Protein AF-A0AAW4IE68-F1 (afdb_monomer_lite)

pLDDT: mean 91.65, std 9.55, range [41.28, 98.31]

Radius of gyration: 27.43 Å; chains: 1; bounding box: 59×22×69 Å

Sequence (100 aa):
MRALQAQDLRALSPDALAAVAEQMLQHIAEQSQRIQSQAQAIKFKDAKIESITFQLARLKAWKFGAKTEAMNAEQRDIFEETLAADQASLQAQLAALQQG

Foldseek 3Di:
DDDDDPVNLVPDDPVVNVVVVVVVVVVVVVVVVVVVVVVVVVVVLVVLLVVLVVVLVVLVCVLPDPVLVPDDPVRNVVSVVVSVVVNVVSVVVNVVSVVD

Secondary structure (DSSP, 8-state):
-PPPPHHHHTTS-HHHHHHHHHHHHHHHHHHHHHHHHHHHHHHHHHHHHHHHHHHHHHHHHHHTSHHHHTS-HHHHHHHHHHHHHHHHHHHHHHHHHH--

Structure (mmCIF, N/CA/C/O backbone):
data_AF-A0A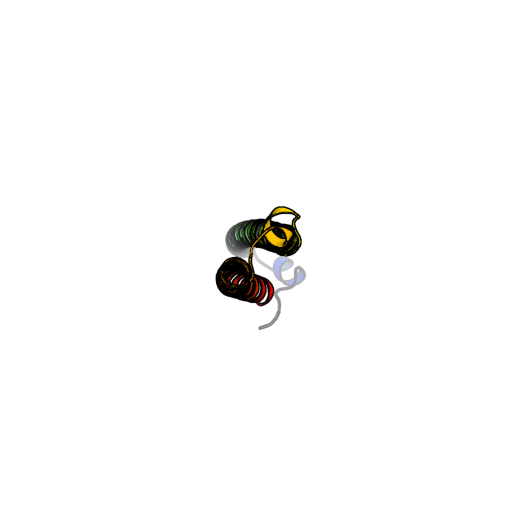AW4IE68-F1
#
_entry.id   AF-A0AAW4IE68-F1
#
loop_
_atom_site.group_PDB
_atom_site.id
_atom_site.type_symbol
_atom_site.label_atom_id
_atom_site.label_alt_id
_atom_site.label_comp_id
_atom_site.label_asym_id
_atom_site.label_entity_id
_atom_site.label_seq_id
_atom_site.pdbx_PDB_ins_code
_atom_site.Cartn_x
_atom_site.Cartn_y
_atom_site.Cartn_z
_atom_site.occupan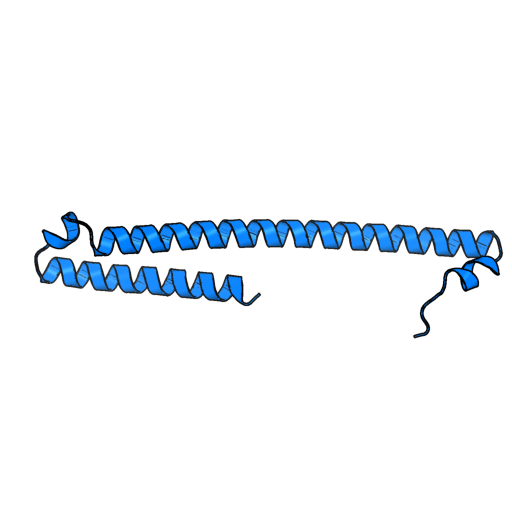cy
_atom_site.B_iso_or_equiv
_atom_site.auth_seq_id
_atom_site.auth_comp_id
_atom_site.auth_asym_id
_atom_site.auth_atom_id
_atom_site.pdbx_PDB_model_num
ATOM 1 N N . MET A 1 1 ? -33.403 -2.688 14.972 1.00 41.28 1 MET A N 1
ATOM 2 C CA . MET A 1 1 ? -32.969 -2.339 16.344 1.00 41.28 1 MET A CA 1
ATOM 3 C C . MET A 1 1 ? -33.148 -0.844 16.533 1.00 41.28 1 MET A C 1
ATOM 5 O O . MET A 1 1 ? -32.773 -0.099 15.638 1.00 41.28 1 MET A O 1
ATOM 9 N N . ARG A 1 2 ? -33.761 -0.403 17.634 1.00 54.28 2 ARG A N 1
ATOM 10 C CA . ARG A 1 2 ? -33.896 1.024 17.960 1.00 54.28 2 ARG A CA 1
ATOM 11 C C . ARG A 1 2 ? -32.554 1.517 18.511 1.00 54.28 2 ARG A C 1
ATOM 13 O O . ARG A 1 2 ? -31.988 0.843 19.365 1.00 54.28 2 ARG A O 1
ATOM 20 N N . ALA A 1 3 ? -32.037 2.636 18.009 1.00 63.44 3 ALA A N 1
ATOM 21 C CA . ALA A 1 3 ? -30.830 3.238 18.568 1.00 63.44 3 ALA A CA 1
ATOM 22 C C . ALA A 1 3 ? -31.141 3.761 19.977 1.00 63.44 3 ALA A C 1
ATOM 24 O O . ALA A 1 3 ? -32.089 4.530 20.137 1.00 63.44 3 ALA A O 1
ATOM 25 N N . LEU A 1 4 ? -30.365 3.328 20.974 1.00 68.62 4 LEU A N 1
ATOM 26 C CA . LEU A 1 4 ? -30.389 3.905 22.319 1.00 68.62 4 LEU A CA 1
ATOM 27 C C . LEU A 1 4 ? -30.030 5.387 22.211 1.00 68.62 4 LEU A C 1
ATOM 29 O O . LEU A 1 4 ? -28.951 5.729 21.724 1.00 68.62 4 LEU A O 1
ATOM 33 N N . GLN A 1 5 ? -30.935 6.269 22.624 1.00 76.25 5 GLN A N 1
ATOM 34 C CA . GLN A 1 5 ? -30.670 7.700 22.661 1.00 76.25 5 GLN A CA 1
ATOM 35 C C . GLN A 1 5 ? -30.221 8.121 24.060 1.00 76.25 5 GLN A C 1
ATOM 37 O O . GLN A 1 5 ? -30.587 7.514 25.062 1.00 76.25 5 GLN A O 1
ATOM 42 N N . ALA A 1 6 ? -29.458 9.213 24.154 1.00 73.06 6 ALA A N 1
ATOM 43 C CA . ALA A 1 6 ? -28.951 9.724 25.433 1.00 73.06 6 ALA A CA 1
ATOM 44 C C . ALA A 1 6 ? -30.067 10.039 26.453 1.00 73.06 6 ALA A C 1
ATOM 46 O O . ALA A 1 6 ? -29.849 10.004 27.660 1.00 73.06 6 ALA A O 1
ATOM 47 N N . GLN A 1 7 ? -31.272 10.332 25.962 1.00 76.81 7 GLN A N 1
ATOM 48 C CA . GLN A 1 7 ? -32.483 10.523 26.762 1.00 76.81 7 GLN A CA 1
ATOM 49 C C . GLN A 1 7 ? -32.970 9.237 27.451 1.00 76.81 7 GLN A C 1
ATOM 51 O O . GLN A 1 7 ? -33.474 9.320 28.567 1.00 76.81 7 GLN A O 1
ATOM 56 N N . ASP A 1 8 ? -32.755 8.066 26.847 1.00 78.88 8 ASP A N 1
ATOM 57 C CA . ASP A 1 8 ? -33.162 6.773 27.411 1.00 78.88 8 ASP A CA 1
ATOM 58 C C . ASP A 1 8 ? -32.295 6.400 28.628 1.00 78.88 8 ASP A C 1
ATOM 60 O O . ASP A 1 8 ? -32.761 5.735 29.548 1.00 78.88 8 ASP A O 1
ATOM 64 N N . LEU A 1 9 ? -31.055 6.907 28.685 1.00 76.56 9 LEU A N 1
ATOM 65 C CA . LEU A 1 9 ? -30.130 6.704 29.807 1.00 76.56 9 LEU A CA 1
ATOM 66 C C . LEU A 1 9 ? -30.526 7.495 31.062 1.00 76.56 9 LEU A C 1
ATOM 68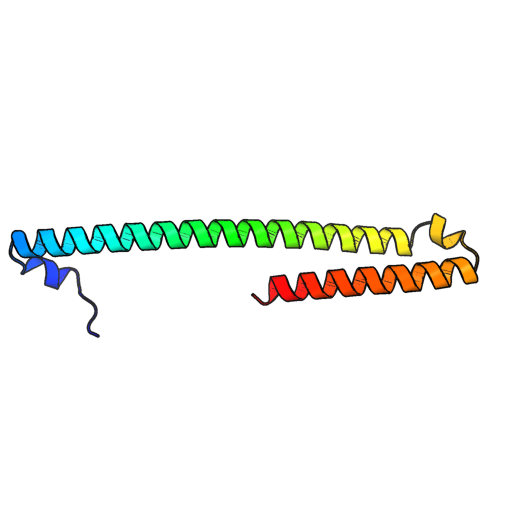 O O . LEU A 1 9 ? -30.201 7.091 32.174 1.00 76.56 9 LEU A O 1
ATOM 72 N N . ARG A 1 10 ? -31.237 8.621 30.901 1.00 80.94 10 ARG A N 1
ATOM 73 C CA . ARG A 1 10 ? -31.638 9.501 32.017 1.00 80.94 10 ARG A CA 1
ATOM 74 C C . ARG A 1 10 ? -32.766 8.922 32.870 1.00 80.94 10 ARG A C 1
ATOM 76 O O . ARG A 1 10 ? -32.964 9.381 33.988 1.00 80.94 10 ARG A O 1
ATOM 83 N N . ALA A 1 11 ? -33.509 7.958 32.331 1.00 84.38 11 ALA A N 1
ATOM 84 C CA . ALA A 1 11 ? -34.611 7.293 33.019 1.00 84.38 11 ALA A CA 1
ATOM 85 C C . ALA A 1 11 ? -34.173 6.018 33.768 1.00 84.38 11 ALA A C 1
ATOM 87 O O . ALA A 1 11 ? -35.005 5.369 34.401 1.00 84.38 11 ALA A O 1
ATOM 88 N N . LEU A 1 12 ? -32.892 5.638 33.683 1.00 85.69 12 LEU A N 1
ATOM 89 C CA . LEU A 1 12 ? -32.354 4.434 34.316 1.00 85.69 12 LEU A CA 1
ATOM 90 C C . LEU A 1 12 ? -32.071 4.652 35.807 1.00 85.69 12 LEU A C 1
ATOM 92 O O . LEU A 1 12 ? -31.725 5.750 36.243 1.00 85.69 12 LEU A O 1
ATOM 96 N N . SER A 1 13 ? -32.172 3.574 36.587 1.00 90.50 13 SER A N 1
ATOM 97 C CA . SER A 1 13 ? -31.662 3.558 37.959 1.00 90.50 13 SER A CA 1
ATOM 98 C C . SER A 1 13 ? -30.126 3.647 37.970 1.00 90.50 13 SER A C 1
ATOM 100 O O . SER A 1 13 ? -29.490 3.300 36.970 1.00 90.50 13 SER A O 1
ATOM 102 N N . PRO A 1 14 ? -29.502 4.058 39.090 1.00 90.12 14 PRO A N 1
ATOM 103 C CA . PRO A 1 14 ? -28.044 4.120 39.205 1.00 90.12 14 PRO A CA 1
ATOM 104 C C . PRO A 1 14 ? -27.338 2.802 38.852 1.00 90.12 14 PRO A C 1
ATOM 106 O O . PRO A 1 14 ? -26.354 2.825 38.117 1.00 90.12 14 PRO A O 1
ATOM 109 N N . ASP A 1 15 ? -27.874 1.659 39.290 1.00 90.56 15 ASP A N 1
ATOM 110 C CA . ASP A 1 15 ? -27.294 0.340 38.994 1.00 90.56 15 ASP A CA 1
ATOM 111 C C . ASP A 1 15 ? -27.409 -0.025 37.507 1.00 90.56 15 ASP A C 1
ATOM 113 O O . ASP A 1 15 ? -26.461 -0.530 36.905 1.00 90.56 15 ASP A O 1
ATOM 117 N N . ALA A 1 16 ? -28.551 0.275 36.879 1.00 88.75 16 ALA A N 1
ATOM 118 C CA . ALA A 1 16 ? -28.735 0.051 35.447 1.00 88.75 16 ALA A CA 1
ATOM 119 C C . ALA A 1 16 ? -27.831 0.973 34.614 1.00 88.75 16 ALA A C 1
ATOM 121 O O . ALA A 1 16 ? -27.291 0.554 33.591 1.00 88.75 16 ALA A O 1
ATOM 122 N N . LEU A 1 17 ? -27.624 2.213 35.065 1.00 90.31 17 LEU A N 1
ATOM 123 C CA . LEU A 1 17 ? -26.701 3.147 34.431 1.00 90.31 17 LEU A CA 1
ATOM 124 C C . LEU A 1 17 ? -25.245 2.680 34.562 1.00 90.31 17 LEU A C 1
ATOM 126 O O . LEU A 1 17 ? -24.504 2.769 33.585 1.00 90.31 17 LEU A O 1
ATOM 130 N N . ALA A 1 18 ? -24.845 2.153 35.723 1.00 90.38 18 ALA A N 1
ATOM 131 C CA . ALA A 1 18 ? -23.512 1.589 35.933 1.00 90.38 18 ALA A CA 1
ATOM 132 C C . ALA A 1 18 ? -23.250 0.398 34.998 1.00 90.38 18 ALA A C 1
ATOM 134 O O . ALA A 1 18 ? -22.237 0.383 34.300 1.00 90.38 18 ALA A O 1
ATOM 135 N N . ALA A 1 19 ? -24.200 -0.536 34.890 1.00 90.25 19 ALA A N 1
ATOM 136 C CA . ALA A 1 19 ? -24.087 -1.682 33.987 1.00 90.25 19 ALA A CA 1
ATOM 137 C C . ALA A 1 19 ? -23.963 -1.260 32.510 1.00 90.25 19 ALA A C 1
ATOM 139 O O . ALA A 1 19 ? -23.133 -1.789 31.769 1.00 90.25 19 ALA A O 1
ATOM 140 N N . VAL A 1 20 ? -24.751 -0.270 32.071 1.00 90.50 20 VAL A N 1
ATOM 141 C CA . VAL A 1 20 ? -24.651 0.265 30.703 1.00 90.50 20 VAL A CA 1
ATOM 142 C C . VAL A 1 20 ? -23.323 0.998 30.491 1.00 90.50 20 VAL A C 1
ATOM 144 O O . VAL A 1 20 ? -22.710 0.845 29.436 1.00 90.50 20 VAL A O 1
ATOM 147 N N . ALA A 1 21 ? -22.842 1.759 31.477 1.00 91.25 21 ALA A N 1
ATOM 148 C CA . ALA A 1 21 ? -21.550 2.436 31.397 1.00 91.25 21 ALA A CA 1
ATOM 149 C C . ALA A 1 21 ? -20.388 1.439 31.261 1.00 91.25 21 ALA A C 1
ATOM 151 O O . ALA A 1 21 ? -19.506 1.652 30.429 1.00 91.25 21 ALA A O 1
ATOM 152 N N . GLU A 1 22 ? -20.410 0.327 32.001 1.00 94.19 22 GLU A N 1
ATOM 153 C CA . GLU A 1 22 ? -19.428 -0.754 31.854 1.00 94.19 22 GLU A CA 1
ATOM 154 C C . GLU A 1 22 ? -19.448 -1.351 30.443 1.00 94.19 22 GLU A C 1
ATOM 156 O O . GLU A 1 22 ? -18.398 -1.465 29.806 1.00 94.19 22 GLU A O 1
ATOM 161 N N . GLN A 1 23 ? -20.635 -1.654 29.909 1.00 92.31 23 GLN A N 1
ATOM 162 C CA . GLN A 1 23 ? -20.781 -2.163 28.542 1.00 92.31 23 GLN A CA 1
ATOM 163 C C . GLN A 1 23 ? -20.283 -1.160 27.492 1.00 92.31 23 GLN A C 1
ATOM 165 O O . GLN A 1 23 ? -19.615 -1.542 26.531 1.00 92.31 23 GLN A O 1
ATOM 170 N N . MET A 1 24 ? -20.568 0.134 27.672 1.00 92.75 24 MET A N 1
ATOM 171 C CA . MET A 1 24 ? -20.074 1.185 26.781 1.00 92.75 24 MET A CA 1
ATOM 172 C C . MET A 1 24 ? -18.550 1.300 26.832 1.00 92.75 24 MET A C 1
ATOM 174 O O . MET A 1 24 ? -17.924 1.424 25.782 1.00 92.75 24 MET A O 1
ATOM 178 N N . LEU A 1 25 ? -17.940 1.232 28.019 1.00 95.56 25 LEU A N 1
ATOM 179 C CA . LEU A 1 25 ? -16.483 1.268 28.167 1.00 95.56 25 LEU A CA 1
ATOM 180 C C . LEU A 1 25 ? -15.816 0.064 27.493 1.00 95.56 25 LEU A C 1
ATOM 182 O O . LEU A 1 25 ? -14.820 0.243 26.792 1.00 95.56 25 LEU A O 1
ATOM 186 N N . GLN A 1 26 ? -16.387 -1.134 27.640 1.00 95.88 26 GLN A N 1
ATOM 187 C CA . GLN A 1 26 ? -15.915 -2.334 26.942 1.00 95.88 26 GLN A CA 1
ATOM 188 C C . GLN A 1 26 ? -16.006 -2.164 25.422 1.00 95.88 26 GLN A C 1
ATOM 190 O O . GLN A 1 26 ? -15.013 -2.342 24.718 1.00 95.88 26 GLN A O 1
ATOM 195 N N . HIS A 1 27 ? -17.157 -1.717 24.916 1.00 94.44 27 HIS A N 1
ATOM 196 C CA . HIS A 1 27 ? -17.352 -1.490 23.487 1.00 94.44 27 HIS A CA 1
ATOM 197 C C . HIS A 1 27 ? -16.398 -0.419 22.926 1.00 94.44 27 HIS A C 1
ATOM 199 O O . HIS A 1 27 ? -15.825 -0.593 21.852 1.00 94.44 27 HIS A O 1
ATOM 205 N N . ILE A 1 28 ? -16.169 0.678 23.658 1.00 96.19 28 ILE A N 1
ATOM 206 C CA . ILE A 1 28 ? -15.204 1.722 23.274 1.00 96.19 28 ILE A CA 1
ATOM 207 C C . ILE A 1 28 ? -13.779 1.161 23.236 1.00 96.19 28 ILE A C 1
ATOM 209 O O . ILE A 1 28 ? -13.021 1.488 22.318 1.00 96.19 28 ILE A O 1
ATOM 213 N N . ALA A 1 29 ? -13.399 0.318 24.199 1.00 97.19 29 ALA A N 1
ATOM 214 C CA . ALA A 1 29 ? -12.083 -0.312 24.226 1.00 97.19 29 ALA A CA 1
ATOM 215 C C . ALA A 1 29 ? -11.878 -1.235 23.013 1.00 97.19 29 ALA A C 1
ATOM 217 O O . ALA A 1 29 ? -10.867 -1.120 22.315 1.00 97.19 29 ALA A O 1
ATOM 218 N N . GLU A 1 30 ? -12.866 -2.075 22.697 1.00 97.44 30 GLU A N 1
ATOM 219 C CA . GLU A 1 30 ? -12.852 -2.948 21.516 1.00 97.44 30 GLU A CA 1
ATOM 220 C C . GLU A 1 30 ? -12.772 -2.146 20.209 1.00 97.44 30 GLU A C 1
ATOM 222 O O . GLU A 1 30 ? -11.966 -2.447 19.323 1.00 97.44 30 GLU A O 1
ATOM 227 N N . GLN A 1 31 ? -13.574 -1.084 20.081 1.00 97.50 31 GLN A N 1
ATOM 228 C CA . GLN A 1 31 ? -13.529 -0.197 18.919 1.00 97.50 31 GLN A CA 1
ATOM 229 C C . GLN A 1 31 ? -12.173 0.500 18.790 1.00 97.50 31 GLN A C 1
ATOM 231 O O . GLN A 1 31 ? -11.631 0.580 17.689 1.00 97.50 31 GLN A O 1
ATOM 236 N N . SER A 1 32 ? -11.594 0.957 19.900 1.00 97.88 32 SER A N 1
ATOM 237 C CA . SER A 1 32 ? -10.280 1.603 19.910 1.00 97.88 32 SER A CA 1
ATOM 238 C C . SER A 1 32 ? -9.183 0.648 19.440 1.00 97.88 32 SER A C 1
ATOM 240 O O . SER A 1 32 ? -8.352 1.031 18.617 1.00 97.88 32 SER A O 1
ATOM 242 N N . GLN A 1 33 ? -9.208 -0.611 19.887 1.00 97.81 33 GLN A N 1
ATOM 243 C CA . GLN A 1 33 ? -8.278 -1.640 19.412 1.00 97.81 33 GLN A CA 1
ATOM 244 C C . GLN A 1 33 ? -8.448 -1.921 17.914 1.00 97.81 33 GLN A C 1
ATOM 246 O O . GLN A 1 33 ? -7.460 -1.994 17.179 1.00 97.81 33 GLN A O 1
ATOM 251 N N . ARG A 1 34 ? -9.694 -2.017 17.432 1.00 98.06 34 ARG A N 1
ATOM 252 C CA . ARG A 1 34 ? -9.992 -2.191 16.001 1.00 98.06 34 ARG A CA 1
ATOM 253 C C . ARG A 1 34 ? -9.466 -1.032 15.160 1.00 98.06 34 ARG A C 1
ATOM 255 O O . ARG A 1 34 ? -8.815 -1.277 14.148 1.00 98.06 34 ARG A O 1
ATOM 262 N N . ILE A 1 35 ? -9.691 0.207 15.595 1.00 98.00 35 ILE A N 1
ATOM 263 C CA . ILE A 1 35 ? -9.202 1.410 14.910 1.00 98.00 35 ILE A CA 1
ATOM 264 C C . ILE A 1 35 ? -7.672 1.413 14.858 1.00 98.00 35 ILE A C 1
ATOM 266 O O . ILE A 1 35 ? -7.100 1.678 13.804 1.00 98.00 35 ILE A O 1
ATOM 270 N N . GLN A 1 36 ? -6.995 1.078 15.960 1.00 98.06 36 GLN A N 1
ATOM 271 C CA . GLN A 1 36 ? -5.531 1.004 15.983 1.00 98.06 36 GLN A CA 1
ATOM 272 C C . GLN A 1 36 ? -4.992 -0.060 15.019 1.00 98.06 36 GLN A C 1
ATOM 274 O O . GLN A 1 36 ? -4.067 0.218 14.255 1.00 98.06 36 GLN A O 1
ATOM 279 N N . SER A 1 37 ? -5.601 -1.248 15.002 1.00 97.50 37 SER A N 1
ATOM 280 C CA . SER A 1 37 ? -5.233 -2.322 14.074 1.00 97.50 37 SER A CA 1
ATOM 281 C C . SER A 1 37 ? -5.426 -1.904 12.612 1.00 97.50 37 SER A C 1
ATOM 283 O O . SER A 1 37 ? -4.524 -2.077 11.791 1.00 97.50 37 SER A O 1
ATOM 285 N N . GLN A 1 38 ? -6.560 -1.274 12.291 1.00 97.38 38 GLN A N 1
ATOM 286 C CA . GLN A 1 38 ? -6.836 -0.752 10.952 1.00 97.38 38 GLN A CA 1
ATOM 287 C C . GLN A 1 38 ? -5.848 0.348 10.552 1.00 97.38 38 GLN A C 1
ATOM 289 O O . GLN A 1 38 ? -5.319 0.318 9.444 1.00 97.38 38 GLN A O 1
ATOM 294 N N . ALA A 1 39 ? -5.536 1.279 11.456 1.00 97.81 39 ALA A N 1
ATOM 295 C CA . ALA A 1 39 ? -4.558 2.332 11.204 1.00 97.81 39 ALA A CA 1
ATOM 296 C C . ALA A 1 39 ? -3.162 1.756 10.918 1.00 97.81 39 ALA A C 1
ATOM 298 O O . ALA A 1 39 ? -2.460 2.245 10.032 1.00 97.81 39 ALA A O 1
ATOM 299 N N . GLN A 1 40 ? -2.755 0.699 11.626 1.00 97.56 40 GLN A N 1
ATOM 300 C CA . GLN A 1 40 ? -1.489 0.020 11.359 1.00 97.56 40 GLN A CA 1
ATOM 301 C C . GLN A 1 40 ? -1.500 -0.707 10.008 1.00 97.56 40 GLN A C 1
ATOM 303 O O . GLN A 1 40 ? -0.518 -0.626 9.269 1.00 97.56 40 GLN A O 1
ATOM 308 N N . ALA A 1 41 ? -2.608 -1.364 9.658 1.00 96.31 41 ALA A N 1
ATOM 309 C CA . ALA A 1 41 ? -2.769 -2.015 8.362 1.00 96.31 41 ALA A CA 1
ATOM 310 C C . ALA A 1 41 ? -2.703 -1.010 7.200 1.00 96.31 41 ALA A C 1
ATOM 312 O O . ALA A 1 41 ? -2.023 -1.274 6.211 1.00 96.31 41 ALA A O 1
ATOM 313 N N . ILE A 1 42 ? -3.344 0.156 7.340 1.00 96.69 42 ILE A N 1
ATOM 314 C CA . ILE A 1 42 ? -3.281 1.246 6.355 1.00 96.69 42 ILE A CA 1
ATOM 315 C C . ILE A 1 42 ? -1.837 1.724 6.189 1.00 96.69 42 ILE A C 1
ATOM 317 O O . ILE A 1 42 ? -1.317 1.695 5.080 1.00 96.69 42 ILE A O 1
ATOM 321 N N . LYS A 1 43 ? -1.140 2.043 7.290 1.00 97.62 43 LYS A N 1
ATOM 322 C CA . LYS A 1 43 ? 0.271 2.470 7.232 1.00 97.62 43 LYS A CA 1
ATOM 323 C C . LYS A 1 43 ? 1.169 1.451 6.529 1.00 97.62 43 LYS A C 1
ATOM 325 O O . LYS A 1 43 ? 2.060 1.830 5.773 1.00 97.62 43 LYS A O 1
ATOM 330 N N . PHE A 1 44 ? 0.955 0.160 6.781 1.00 96.62 44 PHE A N 1
ATOM 331 C CA . PHE A 1 44 ? 1.709 -0.898 6.112 1.00 96.62 44 PHE A CA 1
ATOM 332 C C . PHE A 1 44 ? 1.419 -0.946 4.605 1.00 96.62 44 PHE A C 1
ATOM 334 O O . PHE A 1 44 ? 2.355 -1.043 3.807 1.00 96.62 44 PHE A O 1
ATOM 341 N N . LYS A 1 45 ? 0.142 -0.855 4.210 1.00 97.06 45 LYS A N 1
ATOM 342 C CA . LYS A 1 45 ? -0.258 -0.802 2.798 1.00 97.06 45 LYS A CA 1
ATOM 343 C C . LYS A 1 45 ? 0.352 0.408 2.091 1.00 97.06 45 LYS A C 1
ATOM 345 O O . LYS A 1 45 ? 0.944 0.226 1.031 1.00 97.06 45 LYS A O 1
ATOM 350 N N . ASP A 1 46 ? 0.294 1.591 2.699 1.00 97.56 46 ASP A N 1
ATOM 351 C CA . ASP A 1 46 ? 0.857 2.825 2.136 1.00 97.56 46 ASP A CA 1
ATOM 352 C C . ASP A 1 46 ? 2.365 2.690 1.889 1.00 97.56 46 ASP A C 1
ATOM 354 O O . ASP A 1 46 ? 2.840 2.922 0.776 1.00 97.56 46 ASP A O 1
ATOM 358 N N . ALA A 1 47 ? 3.116 2.206 2.885 1.00 98.00 47 ALA A N 1
ATOM 359 C CA . ALA A 1 47 ? 4.555 1.976 2.748 1.00 98.00 47 ALA A CA 1
ATOM 360 C C . ALA A 1 47 ? 4.881 0.951 1.644 1.00 98.00 47 ALA A C 1
ATOM 362 O O . ALA A 1 47 ? 5.863 1.089 0.907 1.00 98.00 47 ALA A O 1
ATOM 363 N N . LYS A 1 48 ? 4.052 -0.090 1.498 1.00 98.06 48 LYS A N 1
ATOM 364 C CA . LYS A 1 48 ? 4.227 -1.097 0.446 1.00 98.06 48 LYS A CA 1
ATOM 365 C C . LYS A 1 48 ? 3.925 -0.526 -0.942 1.00 98.06 48 LYS A C 1
ATOM 367 O O . LYS A 1 48 ? 4.673 -0.815 -1.876 1.00 98.06 48 LYS A O 1
ATOM 372 N N . ILE A 1 49 ? 2.883 0.294 -1.071 1.00 98.00 49 ILE A N 1
ATOM 373 C CA . ILE A 1 49 ? 2.536 1.007 -2.307 1.00 98.00 49 ILE A CA 1
ATOM 374 C C . ILE A 1 49 ? 3.680 1.933 -2.725 1.00 98.00 49 ILE A C 1
ATOM 376 O O . ILE A 1 49 ? 4.106 1.886 -3.880 1.00 98.00 49 ILE A O 1
ATOM 380 N N . GLU A 1 50 ? 4.219 2.724 -1.797 1.00 98.19 50 GLU A N 1
ATOM 381 C CA . GLU A 1 50 ? 5.349 3.621 -2.060 1.00 98.19 50 GLU A CA 1
ATOM 382 C C . GLU A 1 50 ? 6.582 2.833 -2.525 1.00 98.19 50 GLU A C 1
ATOM 384 O O . GLU A 1 50 ? 7.176 3.141 -3.561 1.00 98.19 50 GLU A O 1
ATOM 389 N N . SER A 1 51 ? 6.912 1.746 -1.822 1.00 98.31 51 SER A N 1
ATOM 390 C CA . SER A 1 51 ? 8.030 0.867 -2.171 1.00 98.31 51 SER A CA 1
ATOM 391 C C . SER A 1 51 ? 7.890 0.25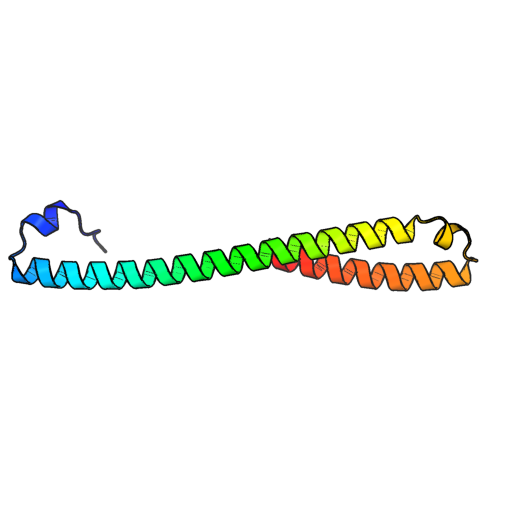1 -3.568 1.00 98.31 51 SER A C 1
ATOM 393 O O . SER A 1 51 ? 8.859 0.222 -4.332 1.00 98.31 51 SER A O 1
ATOM 395 N N . ILE A 1 52 ? 6.702 -0.246 -3.929 1.00 98.31 52 ILE A N 1
ATOM 396 C CA . ILE A 1 52 ? 6.451 -0.814 -5.262 1.00 98.31 52 ILE A CA 1
ATOM 397 C C . ILE A 1 52 ? 6.511 0.281 -6.331 1.00 98.31 52 ILE A C 1
ATOM 399 O O . ILE A 1 52 ? 7.129 0.088 -7.377 1.00 98.31 52 ILE A O 1
ATOM 403 N N . THR A 1 53 ? 5.936 1.452 -6.057 1.00 97.88 53 THR A N 1
ATOM 404 C CA . THR A 1 53 ? 5.963 2.600 -6.975 1.00 97.88 53 THR A CA 1
ATOM 405 C C . THR A 1 53 ? 7.397 3.040 -7.271 1.00 97.88 53 THR A C 1
ATOM 407 O O . THR A 1 53 ? 7.756 3.244 -8.433 1.00 97.88 53 THR A O 1
ATOM 410 N N . PHE A 1 54 ? 8.253 3.103 -6.248 1.00 98.19 54 PHE A N 1
ATOM 411 C CA . PHE A 1 54 ? 9.674 3.399 -6.421 1.00 98.19 54 PHE A CA 1
ATOM 412 C C . PHE A 1 54 ? 10.390 2.342 -7.276 1.00 98.19 54 PHE A C 1
ATOM 414 O O . PHE A 1 54 ? 11.156 2.683 -8.179 1.00 98.19 54 PHE A O 1
ATOM 421 N N . GLN A 1 55 ? 10.121 1.055 -7.037 1.00 98.06 55 GLN A N 1
ATOM 422 C CA . GLN A 1 55 ? 10.702 -0.033 -7.831 1.00 98.06 55 GLN A CA 1
ATOM 423 C C . GLN A 1 55 ? 10.285 0.045 -9.303 1.00 98.06 55 GLN A C 1
ATOM 425 O O . GLN A 1 55 ? 11.139 -0.073 -10.179 1.00 98.06 55 GLN A O 1
ATOM 430 N N . LEU A 1 56 ? 9.011 0.323 -9.586 1.00 97.75 56 LEU A N 1
ATOM 431 C CA . LEU A 1 56 ? 8.519 0.523 -10.951 1.00 97.75 56 LEU A CA 1
ATOM 432 C C . LEU A 1 56 ? 9.210 1.710 -11.639 1.00 97.75 56 LEU A C 1
ATOM 434 O O . LEU A 1 56 ? 9.618 1.602 -12.797 1.00 97.75 56 LEU A O 1
ATOM 438 N N . ALA A 1 57 ? 9.403 2.826 -10.929 1.00 97.12 57 ALA A N 1
ATOM 439 C CA . ALA A 1 57 ? 10.140 3.975 -11.456 1.00 97.12 57 ALA A CA 1
ATOM 440 C C . ALA A 1 57 ? 11.602 3.619 -11.780 1.00 97.12 57 ALA A C 1
ATOM 442 O O . ALA A 1 57 ? 12.117 4.003 -12.833 1.00 97.12 57 ALA A O 1
ATOM 443 N N . ARG A 1 58 ? 12.257 2.834 -10.917 1.00 96.12 58 ARG A N 1
ATOM 444 C CA . ARG A 1 58 ? 13.623 2.341 -11.136 1.00 96.12 58 ARG A CA 1
ATOM 445 C C . ARG A 1 58 ? 13.715 1.396 -12.336 1.00 96.12 58 ARG A C 1
ATOM 447 O O . ARG A 1 58 ? 14.618 1.571 -13.149 1.00 96.12 58 ARG A O 1
ATOM 454 N N . LEU A 1 59 ? 12.782 0.451 -12.486 1.00 95.06 59 LEU A N 1
ATOM 455 C CA . LEU A 1 59 ? 12.719 -0.426 -13.663 1.00 95.06 59 LEU A CA 1
ATOM 456 C C . LEU A 1 59 ? 12.556 0.390 -14.949 1.00 95.06 59 LEU A C 1
ATOM 458 O O . LEU A 1 59 ? 13.272 0.159 -15.921 1.00 95.06 59 LEU A O 1
ATOM 462 N N . LYS A 1 60 ? 11.687 1.408 -14.940 1.00 94.44 60 LYS A N 1
ATOM 463 C CA . LYS A 1 60 ? 11.527 2.323 -16.077 1.00 94.44 60 LYS A CA 1
ATOM 464 C C . LYS A 1 60 ? 12.830 3.059 -16.403 1.00 94.44 60 LYS A C 1
ATOM 466 O O . LYS A 1 60 ? 13.213 3.122 -17.567 1.00 94.44 60 LYS A O 1
ATOM 471 N N . ALA A 1 61 ? 13.527 3.583 -15.396 1.00 94.50 61 ALA A N 1
ATOM 472 C CA . ALA A 1 61 ? 14.810 4.259 -15.593 1.00 94.50 61 ALA A CA 1
ATOM 473 C C . ALA A 1 61 ? 15.890 3.317 -16.156 1.00 94.50 61 ALA A C 1
ATOM 475 O O . ALA A 1 61 ? 16.692 3.731 -16.988 1.00 94.50 61 ALA A O 1
ATOM 476 N N . TRP A 1 62 ? 15.899 2.047 -15.746 1.00 92.88 62 TRP A N 1
ATOM 477 C CA . TRP A 1 62 ? 16.804 1.038 -16.299 1.00 92.88 62 TRP A CA 1
ATOM 478 C C . TRP A 1 62 ? 16.472 0.653 -17.734 1.00 92.88 62 TRP A C 1
ATOM 480 O O . TRP A 1 62 ? 17.387 0.527 -18.547 1.00 92.88 62 TRP A O 1
ATOM 490 N N . LYS A 1 63 ? 15.184 0.520 -18.068 1.00 90.25 63 LYS A N 1
ATOM 491 C CA . LYS A 1 63 ? 14.745 0.217 -19.434 1.00 90.25 63 LYS A CA 1
ATOM 492 C C . LYS A 1 63 ? 15.279 1.234 -20.447 1.00 90.25 63 LYS A C 1
ATOM 494 O O . LYS A 1 63 ? 15.724 0.846 -21.517 1.00 90.25 63 LYS A O 1
ATOM 499 N N . PHE A 1 64 ? 15.293 2.513 -20.079 1.00 89.62 64 PHE A N 1
ATOM 500 C CA . PHE A 1 64 ? 15.724 3.616 -20.947 1.00 89.62 64 PHE A CA 1
ATOM 501 C C . PHE A 1 64 ? 17.105 4.186 -20.581 1.00 89.62 64 PHE A C 1
ATOM 503 O O . PHE A 1 64 ? 17.422 5.321 -20.922 1.00 89.62 64 PHE A O 1
ATOM 510 N N . GLY A 1 65 ? 17.920 3.440 -19.831 1.00 92.62 65 GLY A N 1
ATOM 511 C CA . GLY A 1 65 ? 19.245 3.893 -19.416 1.00 92.62 65 GLY A CA 1
ATOM 512 C C . GLY A 1 65 ? 20.312 3.669 -20.491 1.00 92.62 65 GLY A C 1
ATOM 513 O O . GLY A 1 65 ? 20.264 2.684 -21.225 1.00 92.62 65 GLY A O 1
ATOM 514 N N . ALA A 1 66 ? 21.353 4.508 -20.496 1.00 84.06 66 ALA A N 1
ATOM 515 C CA . ALA A 1 66 ? 22.471 4.439 -21.449 1.00 84.06 66 ALA A CA 1
ATOM 516 C C . ALA A 1 66 ? 23.148 3.052 -21.535 1.00 84.06 66 ALA A C 1
ATOM 518 O O . ALA A 1 66 ? 23.649 2.653 -22.583 1.00 84.06 66 ALA A O 1
ATOM 519 N N . LYS A 1 67 ? 23.145 2.276 -20.440 1.00 83.69 67 LYS A N 1
ATOM 520 C CA . LYS A 1 67 ? 23.679 0.903 -20.433 1.00 83.69 67 LYS A CA 1
ATOM 521 C C . LYS A 1 67 ? 22.852 -0.047 -21.308 1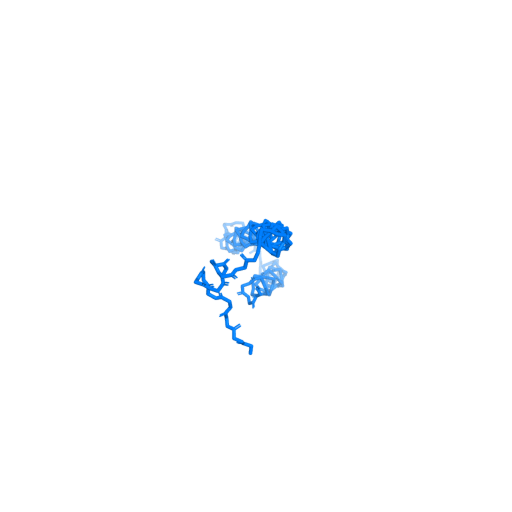.00 83.69 67 LYS A C 1
ATOM 523 O O . LYS A 1 67 ? 23.433 -0.900 -21.966 1.00 83.69 67 LYS A O 1
ATOM 528 N N . THR A 1 68 ? 21.530 0.103 -21.315 1.00 86.12 68 THR A N 1
ATOM 529 C CA . THR A 1 68 ? 20.605 -0.687 -22.144 1.00 86.12 68 THR A CA 1
ATOM 530 C C . THR A 1 68 ? 20.715 -0.283 -23.615 1.00 86.12 68 THR A C 1
ATOM 532 O O . THR A 1 68 ? 20.669 -1.128 -24.510 1.00 86.12 68 THR A O 1
ATOM 535 N N . GLU A 1 69 ? 20.964 1.001 -23.882 1.00 85.81 69 GLU A N 1
ATOM 536 C CA . GLU A 1 69 ? 21.237 1.502 -25.235 1.00 85.81 69 GLU A CA 1
ATOM 537 C C . GLU A 1 69 ? 22.533 0.930 -25.828 1.00 85.81 69 GLU A C 1
ATOM 539 O O . GLU A 1 69 ? 22.587 0.663 -27.027 1.00 85.81 69 GLU A O 1
ATOM 544 N N . ALA A 1 70 ? 23.540 0.666 -24.990 1.00 90.81 70 ALA A N 1
ATOM 545 C CA . ALA A 1 70 ? 24.804 0.051 -25.393 1.00 90.81 70 ALA A CA 1
ATOM 546 C C . ALA A 1 70 ? 24.741 -1.482 -25.581 1.00 90.81 70 ALA A C 1
ATOM 548 O O . ALA A 1 70 ? 25.713 -2.071 -26.054 1.00 90.81 70 ALA A O 1
ATOM 549 N N . MET A 1 71 ? 23.636 -2.141 -25.203 1.00 93.31 71 MET A N 1
ATOM 550 C CA . MET A 1 71 ? 23.449 -3.583 -25.418 1.00 93.31 71 MET A CA 1
ATOM 551 C C . MET A 1 71 ? 23.268 -3.905 -26.902 1.00 93.31 71 MET A C 1
ATOM 553 O O . MET A 1 71 ? 22.644 -3.138 -27.642 1.00 93.31 71 MET A O 1
ATOM 557 N N . ASN A 1 72 ? 23.758 -5.075 -27.320 1.00 94.88 72 ASN A N 1
ATOM 558 C CA . ASN A 1 72 ? 23.395 -5.627 -28.624 1.00 94.88 72 ASN A CA 1
ATOM 559 C C . ASN A 1 72 ? 21.931 -6.122 -28.623 1.00 94.88 72 ASN A C 1
ATOM 561 O O . ASN A 1 72 ? 21.287 -6.172 -27.574 1.00 94.88 72 ASN A O 1
ATOM 565 N N . ALA A 1 73 ? 21.401 -6.469 -29.800 1.00 91.62 73 ALA A N 1
ATOM 566 C CA . ALA A 1 73 ? 19.993 -6.844 -29.952 1.00 91.62 73 ALA A CA 1
ATOM 567 C C . ALA A 1 73 ? 19.596 -8.052 -29.083 1.00 91.62 73 ALA A C 1
ATOM 569 O O . ALA A 1 73 ? 18.637 -7.966 -28.329 1.00 91.62 73 ALA A O 1
ATOM 570 N N . GLU A 1 74 ? 20.380 -9.131 -29.108 1.00 94.19 74 GLU A N 1
ATOM 571 C CA . GLU A 1 74 ? 20.098 -10.350 -28.336 1.00 94.19 74 GLU A CA 1
ATOM 572 C C . GLU A 1 74 ? 20.123 -10.097 -26.818 1.00 94.19 74 GLU A C 1
ATOM 574 O O . GLU A 1 74 ? 19.240 -10.534 -26.083 1.00 94.19 74 GLU A O 1
ATOM 579 N N . GLN A 1 75 ? 21.101 -9.326 -26.336 1.00 93.69 75 GLN A N 1
ATOM 580 C CA . GLN A 1 75 ? 21.191 -8.929 -24.929 1.00 93.69 75 GLN A CA 1
ATOM 581 C C . GLN A 1 75 ? 20.018 -8.045 -24.504 1.00 93.69 75 GLN A C 1
ATOM 583 O O . GLN A 1 75 ? 19.525 -8.181 -23.382 1.00 93.69 75 GLN A O 1
ATOM 588 N N . ARG A 1 76 ? 19.588 -7.133 -25.384 1.00 92.94 76 ARG A N 1
ATOM 589 C CA . ARG A 1 76 ? 18.452 -6.251 -25.122 1.00 92.94 76 ARG A CA 1
ATOM 590 C C . ARG A 1 76 ? 17.151 -7.040 -25.054 1.00 92.94 76 ARG A C 1
ATOM 592 O O . ARG A 1 76 ? 16.392 -6.808 -24.122 1.00 92.94 76 ARG A O 1
ATOM 599 N N . ASP A 1 77 ? 16.932 -7.984 -25.962 1.00 93.31 77 ASP A N 1
ATOM 600 C CA . ASP A 1 77 ? 15.715 -8.801 -25.986 1.00 93.31 77 ASP A CA 1
ATOM 601 C C . ASP A 1 77 ? 15.557 -9.605 -24.684 1.00 93.31 77 ASP A C 1
ATOM 603 O O . ASP A 1 77 ? 14.519 -9.517 -24.025 1.00 93.31 77 ASP A O 1
ATOM 607 N N . ILE A 1 78 ? 16.616 -10.293 -24.235 1.00 94.69 78 ILE A N 1
ATOM 608 C CA . ILE A 1 78 ? 16.608 -11.056 -22.970 1.00 94.69 78 ILE A CA 1
ATOM 609 C C . ILE A 1 78 ? 16.365 -10.131 -21.764 1.00 94.69 78 ILE A C 1
ATOM 611 O O . ILE A 1 78 ? 15.633 -10.468 -20.824 1.00 94.69 78 ILE A O 1
ATOM 615 N N . PHE A 1 79 ? 16.991 -8.951 -21.772 1.00 93.56 79 PHE A N 1
ATOM 616 C CA . PHE A 1 79 ? 16.813 -7.958 -20.717 1.00 93.56 79 PHE A CA 1
ATOM 617 C C . PHE A 1 79 ? 15.378 -7.420 -20.674 1.00 93.56 79 PHE A C 1
ATOM 619 O O . PHE A 1 79 ? 14.798 -7.321 -19.593 1.00 93.56 79 PHE A O 1
ATOM 626 N N . GLU A 1 80 ? 14.794 -7.088 -21.827 1.00 93.06 80 GLU A N 1
ATOM 627 C CA . GLU A 1 80 ? 13.434 -6.561 -21.924 1.00 93.06 80 GLU A CA 1
ATOM 628 C C . GLU A 1 80 ? 12.377 -7.589 -21.521 1.00 93.06 80 GLU A C 1
ATOM 630 O O . GLU A 1 80 ? 11.425 -7.217 -20.833 1.00 93.06 80 GLU A O 1
ATOM 635 N N . GLU A 1 81 ? 12.556 -8.864 -21.873 1.00 94.38 81 GLU A N 1
ATOM 636 C CA . GLU A 1 81 ? 11.669 -9.950 -21.444 1.00 94.38 81 GLU A CA 1
ATOM 637 C C . GLU A 1 81 ? 11.658 -10.085 -19.914 1.00 94.38 81 GLU A C 1
ATOM 639 O O . GLU A 1 81 ? 10.596 -10.050 -19.283 1.00 94.38 81 GLU A O 1
ATOM 644 N N . THR A 1 82 ? 12.846 -10.148 -19.304 1.00 94.19 82 THR A N 1
ATOM 645 C CA . THR A 1 82 ? 12.990 -10.252 -17.843 1.00 94.19 82 THR A CA 1
ATOM 646 C C . THR A 1 82 ? 12.387 -9.029 -17.146 1.00 94.19 82 THR A C 1
ATOM 648 O O . THR A 1 82 ? 11.621 -9.150 -16.189 1.00 94.19 82 THR A O 1
ATOM 651 N N . LEU A 1 83 ? 12.675 -7.832 -17.664 1.00 95.06 83 LEU A N 1
ATOM 652 C CA . LEU A 1 83 ? 12.179 -6.579 -17.105 1.00 95.06 83 LEU A CA 1
ATOM 653 C C . LEU A 1 83 ? 10.654 -6.450 -17.237 1.00 95.06 83 LEU A C 1
ATOM 655 O O . LEU A 1 83 ? 10.007 -5.914 -16.336 1.00 95.06 83 LEU A O 1
ATOM 659 N N . ALA A 1 84 ? 10.065 -6.948 -18.327 1.00 95.25 84 ALA A N 1
ATOM 660 C CA . ALA A 1 84 ? 8.619 -6.972 -18.515 1.00 95.25 84 ALA A CA 1
ATOM 661 C C . ALA A 1 84 ? 7.927 -7.908 -17.513 1.00 95.25 84 ALA A C 1
ATOM 663 O O . ALA A 1 84 ? 6.902 -7.525 -16.943 1.00 95.25 84 ALA A O 1
ATOM 664 N N . ALA A 1 85 ? 8.498 -9.088 -17.254 1.00 96.38 85 ALA A N 1
ATOM 665 C CA . ALA A 1 85 ? 7.978 -10.024 -16.259 1.00 96.38 85 ALA A CA 1
ATOM 666 C C . ALA A 1 85 ? 8.002 -9.423 -14.840 1.00 96.38 85 ALA A C 1
ATOM 668 O O . ALA A 1 85 ? 6.983 -9.437 -14.139 1.00 96.38 85 ALA A O 1
ATOM 669 N N . ASP A 1 86 ? 9.125 -8.813 -14.446 1.00 96.88 86 ASP A N 1
ATOM 670 C CA . ASP A 1 86 ? 9.266 -8.139 -13.150 1.00 96.88 86 ASP A CA 1
ATOM 671 C C . ASP A 1 86 ? 8.290 -6.963 -13.009 1.00 96.88 86 ASP A C 1
ATOM 673 O O . ASP A 1 86 ? 7.618 -6.809 -11.982 1.00 96.88 86 ASP A O 1
ATOM 677 N N . GLN A 1 87 ? 8.158 -6.145 -14.059 1.00 97.56 87 GLN A N 1
ATOM 678 C CA . GLN A 1 87 ? 7.227 -5.019 -14.073 1.00 97.56 87 GLN A CA 1
ATOM 679 C C . GLN A 1 87 ? 5.774 -5.492 -13.931 1.00 97.56 87 GLN A C 1
ATOM 681 O O . GLN A 1 87 ? 5.030 -4.920 -13.131 1.00 97.56 87 GLN A O 1
ATOM 686 N N . ALA A 1 88 ? 5.367 -6.533 -14.663 1.00 97.69 88 ALA A N 1
ATOM 687 C CA . ALA A 1 88 ? 4.016 -7.086 -14.589 1.00 97.69 88 ALA A CA 1
ATOM 688 C C . ALA A 1 88 ? 3.702 -7.639 -13.189 1.00 97.69 88 ALA A C 1
ATOM 690 O O . ALA A 1 88 ? 2.629 -7.374 -12.643 1.00 97.69 88 ALA A O 1
ATOM 691 N N . SER A 1 89 ? 4.659 -8.336 -12.568 1.00 98.12 89 SER A N 1
ATOM 692 C CA . SER A 1 89 ? 4.532 -8.835 -11.194 1.00 98.12 89 SER A CA 1
ATOM 693 C C . SER A 1 89 ? 4.327 -7.702 -10.182 1.00 98.12 89 SER A C 1
ATOM 695 O O . SER A 1 89 ? 3.424 -7.761 -9.342 1.00 98.12 89 SER A O 1
ATOM 697 N N . LEU A 1 90 ? 5.120 -6.630 -10.276 1.00 98.12 90 LEU A N 1
ATOM 698 C CA . LEU A 1 90 ? 4.98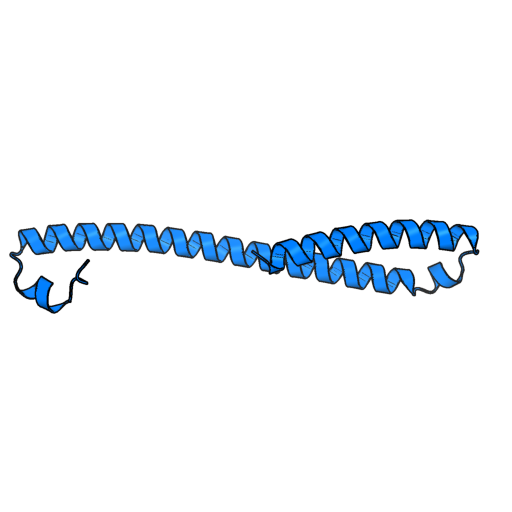2 -5.461 -9.402 1.00 98.12 90 LEU A CA 1
ATOM 699 C C . LEU A 1 90 ? 3.664 -4.709 -9.636 1.00 98.12 90 LEU A C 1
ATOM 701 O O . LEU A 1 90 ? 3.027 -4.282 -8.674 1.00 98.12 90 LEU A O 1
ATOM 705 N N . GLN A 1 91 ? 3.221 -4.578 -10.889 1.00 97.88 91 GLN A N 1
ATOM 706 C CA . GLN A 1 91 ? 1.934 -3.959 -11.225 1.00 97.88 91 GLN A CA 1
ATOM 707 C C . GLN A 1 91 ? 0.749 -4.762 -10.674 1.00 97.88 91 GLN A C 1
ATOM 709 O O . GLN A 1 91 ? -0.183 -4.169 -10.131 1.00 97.88 91 GLN A O 1
ATOM 714 N N . ALA A 1 92 ? 0.801 -6.095 -10.744 1.00 97.75 92 ALA A N 1
ATOM 715 C CA . ALA A 1 92 ? -0.224 -6.958 -10.162 1.00 97.75 92 ALA A CA 1
ATOM 716 C C . ALA A 1 92 ? -0.292 -6.813 -8.632 1.00 97.75 92 ALA A C 1
ATOM 718 O O . ALA A 1 92 ? -1.379 -6.680 -8.069 1.00 97.75 92 ALA A O 1
ATOM 719 N N . GLN A 1 93 ? 0.863 -6.767 -7.958 1.00 97.38 93 GLN A N 1
ATOM 720 C CA . GLN A 1 93 ? 0.928 -6.523 -6.512 1.00 97.38 93 GLN A CA 1
ATOM 721 C C . GLN A 1 93 ? 0.378 -5.142 -6.136 1.00 97.38 93 GLN A C 1
ATOM 723 O O . GLN A 1 93 ? -0.363 -5.023 -5.161 1.00 97.38 93 GLN A O 1
ATOM 728 N N . LEU A 1 94 ? 0.707 -4.102 -6.910 1.00 97.69 94 LEU A N 1
ATOM 729 C CA . LEU A 1 94 ? 0.197 -2.750 -6.685 1.00 97.69 94 LEU A CA 1
ATOM 730 C C . LEU A 1 94 ? -1.328 -2.696 -6.822 1.00 97.69 94 LEU A C 1
ATOM 732 O O . LEU A 1 94 ? -2.000 -2.155 -5.946 1.00 97.69 94 LEU A O 1
ATOM 736 N N . ALA A 1 95 ? -1.872 -3.303 -7.879 1.00 96.75 95 ALA A N 1
ATOM 737 C CA . ALA A 1 95 ? -3.311 -3.380 -8.094 1.00 96.75 95 ALA A CA 1
ATOM 738 C C . ALA A 1 95 ? -4.015 -4.112 -6.940 1.00 96.75 95 ALA A C 1
ATOM 740 O O . ALA A 1 95 ? -5.020 -3.626 -6.432 1.00 96.75 95 ALA A O 1
ATOM 741 N N . ALA A 1 96 ? -3.461 -5.233 -6.467 1.00 95.69 96 ALA A N 1
ATOM 742 C CA . ALA A 1 96 ? -4.025 -5.973 -5.338 1.00 95.69 96 ALA A CA 1
ATOM 743 C C . ALA A 1 96 ? -4.075 -5.140 -4.043 1.00 95.69 96 ALA A C 1
ATOM 745 O O . ALA A 1 96 ? -5.039 -5.240 -3.288 1.00 95.69 96 ALA A O 1
ATOM 746 N N . LEU A 1 97 ? -3.068 -4.295 -3.795 1.00 94.69 97 LEU A N 1
ATOM 747 C CA . LEU A 1 97 ? -3.029 -3.412 -2.622 1.00 94.69 97 LEU A CA 1
ATOM 748 C C . LEU A 1 97 ? -3.995 -2.226 -2.718 1.00 94.69 97 LEU A C 1
ATOM 750 O O . LEU A 1 97 ? -4.423 -1.730 -1.683 1.00 94.69 97 LEU A O 1
ATOM 754 N N . GLN A 1 98 ? -4.322 -1.769 -3.929 1.00 90.88 98 GLN A N 1
ATOM 755 C CA . GLN A 1 98 ? -5.244 -0.650 -4.158 1.00 90.88 98 GLN A CA 1
ATOM 756 C C . GLN A 1 98 ? -6.721 -1.067 -4.136 1.00 90.88 98 GLN A C 1
ATOM 758 O O . GLN A 1 98 ? -7.586 -0.227 -3.903 1.00 90.88 98 GLN A O 1
ATOM 763 N N . GLN A 1 99 ? -7.015 -2.342 -4.400 1.00 88.19 99 GLN A N 1
ATOM 764 C CA . GLN A 1 99 ? -8.383 -2.877 -4.441 1.00 88.19 99 GLN A CA 1
ATOM 765 C C . GLN A 1 99 ? -8.912 -3.332 -3.072 1.00 88.19 99 GLN A C 1
ATOM 767 O O . GLN A 1 99 ? -10.104 -3.611 -2.949 1.00 88.19 99 GLN A O 1
ATOM 772 N N . GLY A 1 100 ? -8.047 -3.455 -2.061 1.00 67.31 100 GLY A N 1
ATOM 773 C CA . GLY A 1 100 ? -8.412 -3.929 -0.721 1.00 67.31 100 GLY A CA 1
ATOM 774 C C . GLY A 1 100 ? -8.143 -2.908 0.358 1.00 67.31 100 GLY A C 1
ATOM 775 O O . GLY A 1 100 ? -8.714 -3.069 1.457 1.00 67.31 100 GLY A O 1
#